Protein AF-W2ERF6-F1 (afdb_monomer)

Structure (mmCIF, N/CA/C/O backbone):
data_AF-W2ERF6-F1
#
_entry.id   AF-W2ERF6-F1
#
loop_
_atom_site.group_PDB
_atom_site.id
_atom_site.type_symbol
_atom_site.label_atom_id
_atom_site.label_alt_id
_atom_site.label_comp_id
_atom_site.label_asym_id
_atom_site.label_entity_id
_atom_site.label_seq_id
_atom_site.pdbx_PDB_ins_code
_atom_site.Cartn_x
_atom_site.Cartn_y
_atom_site.Cartn_z
_atom_site.occupancy
_atom_site.B_iso_or_equiv
_atom_site.auth_seq_id
_atom_site.auth_comp_id
_atom_site.auth_asym_id
_atom_site.auth_atom_id
_atom_site.pdbx_PDB_model_num
ATOM 1 N N . MET A 1 1 ? -28.594 2.910 20.616 1.00 49.22 1 MET A N 1
ATOM 2 C CA . MET A 1 1 ? -27.263 2.355 20.928 1.00 49.22 1 MET A CA 1
ATOM 3 C C . MET A 1 1 ? -26.283 3.190 20.129 1.00 49.22 1 MET A C 1
ATOM 5 O O . MET A 1 1 ? -26.496 3.294 18.926 1.00 49.22 1 MET A O 1
ATOM 9 N N . ALA A 1 2 ? -25.354 3.897 20.776 1.00 60.22 2 ALA A N 1
ATOM 10 C CA . ALA A 1 2 ? -24.326 4.628 20.036 1.00 60.22 2 ALA A CA 1
ATOM 11 C C . ALA A 1 2 ? -23.538 3.625 19.169 1.00 60.22 2 ALA A C 1
ATOM 13 O O . ALA A 1 2 ? -23.399 2.470 19.593 1.00 60.22 2 ALA A O 1
ATOM 14 N N . PRO A 1 3 ? -23.106 4.001 17.955 1.00 69.06 3 PRO A N 1
ATOM 15 C CA . PRO A 1 3 ? -22.227 3.145 17.169 1.00 69.06 3 PRO A CA 1
ATOM 16 C C . PRO A 1 3 ? -20.959 2.830 17.977 1.00 69.06 3 PRO A C 1
ATOM 18 O O . PRO A 1 3 ? -20.507 3.647 18.777 1.00 69.06 3 PRO A O 1
ATOM 21 N N . SER A 1 4 ? -20.433 1.613 17.826 1.00 85.50 4 SER A N 1
ATOM 22 C CA . SER A 1 4 ? -19.166 1.240 18.461 1.00 85.50 4 SER A CA 1
ATOM 23 C C . SER A 1 4 ? -18.038 1.961 17.733 1.00 85.50 4 SER A C 1
ATOM 25 O O . SER A 1 4 ? -17.796 1.701 16.553 1.00 85.50 4 SER A O 1
ATOM 27 N N . GLU A 1 5 ? -17.341 2.841 18.444 1.00 89.25 5 GLU A N 1
ATOM 28 C CA . GLU A 1 5 ? -16.168 3.557 17.939 1.00 89.25 5 GLU A CA 1
ATOM 29 C C . GLU A 1 5 ? -15.068 2.575 17.497 1.00 89.25 5 GLU A C 1
ATOM 31 O O . GLU A 1 5 ? -14.329 2.832 16.552 1.00 89.25 5 GLU A O 1
ATOM 36 N N . LEU A 1 6 ? -14.980 1.401 18.129 1.00 92.06 6 LEU A N 1
ATOM 37 C CA . LEU A 1 6 ? -14.105 0.307 17.713 1.00 92.06 6 LEU A CA 1
ATOM 38 C C . LEU A 1 6 ? -14.507 -0.286 16.359 1.00 92.06 6 LEU A C 1
ATOM 40 O O . LEU A 1 6 ? -13.635 -0.633 15.560 1.00 92.06 6 LEU A O 1
ATOM 44 N N . ALA A 1 7 ? -15.805 -0.431 16.086 1.00 93.38 7 ALA A N 1
ATOM 45 C CA . ALA A 1 7 ? -16.273 -0.906 14.787 1.00 93.38 7 ALA A CA 1
ATOM 46 C C . ALA A 1 7 ? -15.940 0.102 13.675 1.00 93.38 7 ALA A C 1
ATOM 48 O O . ALA A 1 7 ? -15.472 -0.308 12.612 1.00 93.38 7 ALA A O 1
ATOM 49 N N . GLU A 1 8 ? -16.110 1.399 13.943 1.00 94.31 8 GLU A N 1
ATOM 50 C CA . GLU A 1 8 ? -15.722 2.482 13.030 1.00 94.31 8 GLU A CA 1
ATOM 51 C C . GLU A 1 8 ? -14.203 2.507 12.811 1.00 94.31 8 GLU A C 1
ATOM 53 O O . GLU A 1 8 ? -13.744 2.436 11.673 1.00 94.31 8 GLU A O 1
ATOM 58 N N . CYS A 1 9 ? -13.411 2.442 13.886 1.00 94.62 9 CYS A N 1
ATOM 59 C CA . CYS A 1 9 ? -11.951 2.360 13.816 1.00 94.62 9 CYS A CA 1
ATOM 60 C C . CYS A 1 9 ? -11.474 1.180 12.952 1.00 94.62 9 CYS A C 1
ATOM 62 O O . CYS A 1 9 ? -10.590 1.331 12.108 1.00 94.62 9 CYS A O 1
ATOM 64 N N . ARG A 1 10 ? -12.078 -0.005 13.111 1.00 96.06 10 ARG A N 1
ATOM 65 C CA . ARG A 1 10 ? -11.753 -1.178 12.282 1.00 96.06 10 ARG A CA 1
ATOM 66 C C . ARG A 1 10 ? -12.113 -0.963 10.811 1.00 96.06 10 ARG A C 1
ATOM 68 O O . ARG A 1 10 ? -11.354 -1.403 9.948 1.00 96.06 10 ARG A O 1
ATOM 75 N N . ALA A 1 11 ? -13.239 -0.312 10.522 1.00 96.62 11 ALA A N 1
ATOM 76 C CA . ALA A 1 11 ? -13.647 -0.003 9.155 1.00 96.62 11 ALA A CA 1
ATOM 77 C C . ALA A 1 11 ? -12.680 0.988 8.486 1.00 96.62 11 ALA A C 1
ATOM 79 O O . ALA A 1 11 ? -12.228 0.737 7.368 1.00 96.62 11 ALA A O 1
ATOM 80 N N . ASP A 1 12 ? -12.289 2.047 9.195 1.00 96.44 12 ASP A N 1
ATOM 81 C CA . ASP A 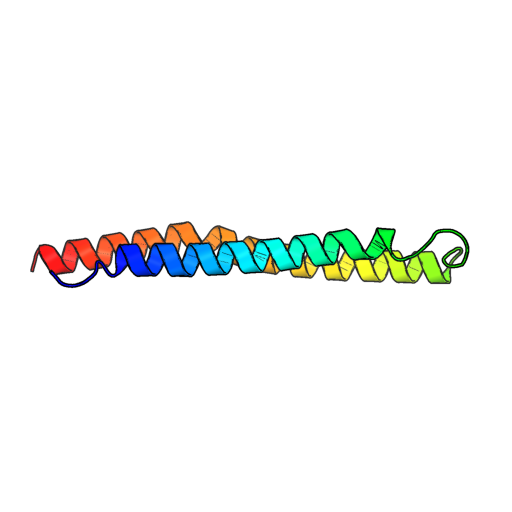1 12 ? -11.341 3.049 8.702 1.00 96.44 12 ASP A CA 1
ATOM 82 C C . ASP A 1 12 ? -9.959 2.442 8.428 1.00 96.44 12 ASP A C 1
ATOM 84 O O . ASP A 1 12 ? -9.362 2.667 7.372 1.00 96.44 12 ASP A O 1
ATOM 88 N N . LEU A 1 13 ? -9.456 1.603 9.340 1.00 97.06 13 LEU A N 1
ATOM 89 C CA . LEU A 1 13 ? -8.176 0.912 9.157 1.00 97.06 13 LEU A CA 1
ATOM 90 C C . LEU A 1 13 ? -8.225 -0.098 8.002 1.00 97.06 13 LEU A C 1
ATOM 92 O O . LEU A 1 13 ? -7.254 -0.219 7.249 1.00 97.06 13 LEU A O 1
ATOM 96 N N . ALA A 1 14 ? -9.357 -0.776 7.799 1.00 97.00 14 ALA A N 1
ATOM 97 C CA . ALA A 1 14 ? -9.555 -1.646 6.642 1.00 97.00 14 ALA A CA 1
ATOM 98 C C . ALA A 1 14 ? -9.557 -0.855 5.322 1.00 97.00 14 ALA A C 1
ATOM 100 O O . ALA A 1 14 ? -8.935 -1.291 4.351 1.00 97.00 14 ALA A O 1
ATOM 101 N N . ALA A 1 15 ? -10.190 0.322 5.290 1.00 97.69 15 ALA A N 1
ATOM 102 C CA . ALA A 1 15 ? -10.163 1.213 4.132 1.00 97.69 15 ALA A CA 1
ATOM 103 C C . ALA A 1 15 ? -8.739 1.714 3.836 1.00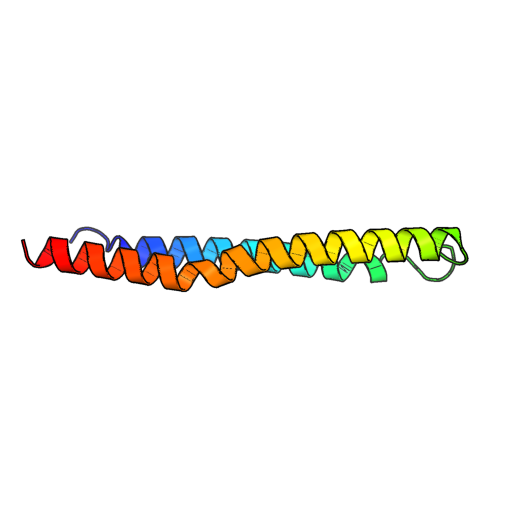 97.69 15 ALA A C 1
ATOM 105 O O . ALA A 1 15 ? -8.289 1.666 2.690 1.00 97.69 15 ALA A O 1
ATOM 106 N N . ALA A 1 16 ? -7.986 2.100 4.871 1.00 96.62 16 ALA A N 1
ATOM 107 C CA . ALA A 1 16 ? -6.577 2.458 4.731 1.00 96.62 16 ALA A CA 1
ATOM 108 C C . ALA A 1 16 ? -5.741 1.286 4.184 1.00 96.62 16 ALA A C 1
ATOM 110 O O . ALA A 1 16 ? -4.919 1.475 3.289 1.00 96.62 16 ALA A O 1
ATOM 111 N N . ALA A 1 17 ? -5.980 0.061 4.667 1.00 96.94 17 ALA A N 1
ATOM 112 C CA . ALA A 1 17 ? -5.280 -1.126 4.182 1.00 96.94 17 ALA A CA 1
ATOM 113 C C . ALA A 1 17 ? -5.583 -1.432 2.707 1.00 96.94 17 ALA A C 1
ATOM 115 O O . ALA A 1 17 ? -4.685 -1.849 1.972 1.00 96.94 17 ALA A O 1
ATOM 116 N N . ALA A 1 18 ? -6.826 -1.219 2.267 1.00 97.94 18 ALA A N 1
ATOM 117 C CA . ALA A 1 18 ? -7.211 -1.361 0.866 1.00 97.94 18 ALA A CA 1
ATOM 118 C C . ALA A 1 18 ? -6.465 -0.352 -0.018 1.00 97.94 18 ALA A C 1
ATOM 120 O O . ALA A 1 18 ? -5.807 -0.757 -0.974 1.00 97.94 18 ALA A O 1
ATOM 121 N N . ALA A 1 19 ? -6.459 0.929 0.364 1.00 98.12 19 ALA A N 1
ATOM 122 C CA . ALA A 1 19 ? -5.741 1.971 -0.368 1.00 98.12 19 ALA A CA 1
ATOM 123 C C . ALA A 1 19 ? -4.229 1.693 -0.456 1.00 98.12 19 ALA A C 1
ATOM 125 O O . ALA A 1 19 ? -3.618 1.858 -1.511 1.00 98.12 19 ALA A O 1
ATOM 126 N N . VAL A 1 20 ? -3.613 1.217 0.633 1.00 97.75 20 VAL A N 1
ATOM 127 C CA . VAL A 1 20 ? -2.200 0.809 0.625 1.00 97.75 20 VAL A CA 1
ATOM 128 C C . VAL A 1 20 ? -1.946 -0.302 -0.399 1.00 97.75 20 VAL A C 1
ATOM 130 O O . VAL A 1 20 ? -0.991 -0.213 -1.172 1.00 97.75 20 VAL A O 1
ATOM 133 N N . ARG A 1 21 ? -2.794 -1.337 -0.431 1.00 96.56 21 ARG A N 1
ATOM 134 C CA . ARG A 1 21 ? -2.656 -2.457 -1.376 1.00 96.56 21 ARG A CA 1
ATOM 135 C C . ARG A 1 21 ? -2.803 -1.999 -2.822 1.00 96.56 21 ARG A C 1
ATOM 137 O O . ARG A 1 21 ? -1.964 -2.358 -3.638 1.00 96.56 21 ARG A O 1
ATOM 14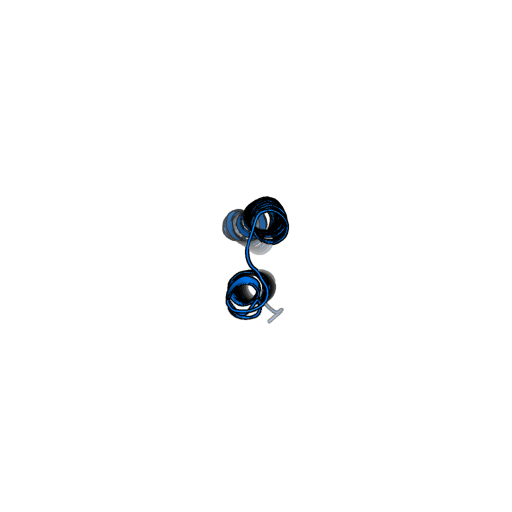4 N N . GLU A 1 22 ? -3.775 -1.138 -3.114 1.00 97.94 22 GLU A N 1
ATOM 145 C CA . GLU A 1 22 ? -3.952 -0.561 -4.453 1.00 97.94 22 GLU A CA 1
ATOM 146 C C . GLU A 1 22 ? -2.701 0.191 -4.928 1.00 97.94 22 GLU A C 1
ATOM 148 O O . GLU A 1 22 ? -2.278 0.043 -6.076 1.00 97.94 22 GLU A O 1
ATOM 153 N N . ILE A 1 23 ? -2.060 0.961 -4.042 1.00 97.19 23 ILE A N 1
ATOM 154 C CA . ILE A 1 23 ? -0.809 1.655 -4.367 1.00 97.19 23 ILE A CA 1
ATOM 155 C C . ILE A 1 23 ? 0.311 0.645 -4.644 1.00 97.19 23 ILE A C 1
ATOM 157 O O . ILE A 1 23 ? 1.039 0.796 -5.627 1.00 97.19 23 ILE A O 1
ATOM 161 N N . LEU A 1 24 ? 0.469 -0.380 -3.802 1.00 95.81 24 LEU A N 1
ATOM 162 C CA . LEU A 1 24 ? 1.497 -1.409 -3.987 1.00 95.81 24 LEU A CA 1
ATOM 163 C C . LEU A 1 24 ? 1.315 -2.170 -5.307 1.00 95.81 24 LEU A C 1
ATOM 165 O O . LEU A 1 24 ? 2.295 -2.374 -6.028 1.00 95.81 24 LEU A O 1
ATOM 169 N N . ASP A 1 25 ? 0.077 -2.509 -5.658 1.00 96.12 25 ASP A N 1
ATOM 170 C CA . ASP A 1 25 ? -0.265 -3.165 -6.921 1.00 96.12 25 ASP A CA 1
ATOM 171 C C . ASP A 1 25 ? 0.041 -2.256 -8.118 1.00 96.12 25 ASP A C 1
ATOM 173 O O . ASP A 1 25 ? 0.691 -2.681 -9.079 1.00 96.12 25 ASP A O 1
ATOM 177 N N . ALA A 1 26 ? -0.333 -0.975 -8.039 1.00 95.62 26 ALA A N 1
ATOM 178 C CA . ALA A 1 26 ? -0.034 0.008 -9.077 1.00 95.62 26 ALA A CA 1
ATOM 179 C C . ALA A 1 26 ? 1.479 0.167 -9.301 1.00 95.62 26 ALA A C 1
ATOM 181 O O . ALA A 1 26 ? 1.938 0.220 -10.443 1.00 95.62 26 ALA A O 1
ATOM 182 N N . LEU A 1 27 ? 2.280 0.183 -8.229 1.00 94.50 27 LEU A N 1
ATOM 183 C CA . LEU A 1 27 ? 3.742 0.179 -8.330 1.00 94.50 27 LEU A CA 1
ATOM 184 C C . LEU A 1 27 ? 4.261 -1.131 -8.951 1.00 94.50 27 LEU A C 1
ATOM 186 O O . LEU A 1 27 ? 5.184 -1.116 -9.766 1.00 94.50 27 LEU A O 1
ATOM 190 N N . GLY A 1 28 ? 3.682 -2.277 -8.595 1.00 92.00 28 GLY A N 1
ATOM 191 C CA . GLY A 1 28 ? 4.034 -3.573 -9.179 1.00 92.00 28 GLY A CA 1
ATOM 192 C C . GLY A 1 28 ? 3.798 -3.646 -10.691 1.00 92.00 28 GLY A C 1
ATOM 193 O O . GLY A 1 28 ? 4.560 -4.306 -11.397 1.00 92.00 28 GLY A O 1
ATOM 194 N N . ALA A 1 29 ? 2.798 -2.920 -11.193 1.00 93.25 29 ALA A N 1
ATOM 195 C CA . ALA A 1 29 ? 2.404 -2.923 -12.598 1.00 93.25 29 ALA A CA 1
ATOM 196 C C . ALA A 1 29 ? 3.283 -2.053 -13.515 1.00 93.25 29 ALA A C 1
ATOM 198 O O . ALA A 1 29 ? 3.232 -2.228 -14.729 1.00 93.25 29 ALA A O 1
ATOM 199 N N . VAL A 1 30 ? 4.107 -1.140 -12.984 1.00 90.06 30 VAL A N 1
ATOM 200 C CA . VAL A 1 30 ? 4.901 -0.213 -13.819 1.00 90.06 30 VAL A CA 1
ATOM 201 C C . VAL A 1 30 ? 5.955 -0.912 -14.691 1.00 90.06 30 VAL A C 1
ATOM 203 O O . VAL A 1 30 ? 6.025 -0.579 -15.874 1.00 90.06 30 VAL A O 1
ATOM 206 N N . PRO A 1 31 ? 6.782 -1.858 -14.196 1.00 87.44 31 PRO A N 1
ATOM 207 C CA . PRO A 1 31 ? 7.814 -2.474 -15.031 1.00 87.44 31 PRO A CA 1
ATOM 208 C C . PRO A 1 31 ? 7.265 -3.205 -16.269 1.00 87.44 31 PRO A C 1
ATOM 210 O O . PRO A 1 31 ? 7.805 -2.966 -17.344 1.00 87.44 31 PRO A O 1
ATOM 213 N N . PRO A 1 32 ? 6.178 -4.001 -16.188 1.00 86.75 32 PRO A N 1
ATOM 214 C CA . PRO A 1 32 ? 5.550 -4.601 -17.371 1.00 86.75 32 PRO A CA 1
ATOM 215 C C . PRO A 1 32 ? 5.060 -3.610 -18.438 1.00 86.75 32 PRO A C 1
ATOM 217 O O . PRO A 1 32 ? 4.930 -3.989 -19.599 1.00 86.75 32 PRO A O 1
ATOM 220 N N . LEU A 1 33 ? 4.773 -2.352 -18.077 1.00 86.81 33 LEU A N 1
ATOM 221 C CA . LEU A 1 33 ? 4.369 -1.317 -19.042 1.00 86.81 33 LEU A CA 1
ATOM 222 C C . LEU A 1 33 ? 5.556 -0.787 -19.857 1.00 86.81 33 LEU A C 1
ATOM 224 O O . LEU A 1 33 ? 5.371 -0.244 -20.948 1.00 86.81 33 LEU A O 1
ATOM 228 N N . MET A 1 34 ? 6.775 -0.946 -19.340 1.00 81.75 34 MET A N 1
ATOM 229 C CA . MET A 1 34 ? 8.004 -0.586 -20.036 1.00 81.75 34 MET A CA 1
ATOM 230 C C . MET A 1 34 ? 8.389 -1.743 -20.955 1.00 81.75 34 MET A C 1
ATOM 232 O O . MET A 1 34 ? 9.146 -2.630 -20.577 1.00 81.75 34 MET A O 1
ATOM 236 N N . GLY A 1 35 ? 7.816 -1.754 -22.159 1.00 74.00 35 GLY A N 1
ATOM 237 C CA . GLY A 1 35 ? 8.043 -2.825 -23.126 1.00 74.00 35 GLY A CA 1
ATOM 238 C C . GLY A 1 35 ? 9.520 -3.024 -23.490 1.00 74.00 35 GLY A C 1
ATOM 239 O O . GLY A 1 35 ? 10.323 -2.092 -23.542 1.00 74.00 35 GLY A O 1
ATOM 240 N N . ASP A 1 36 ? 9.858 -4.259 -23.835 1.00 77.31 36 ASP A N 1
ATOM 241 C CA . ASP A 1 36 ? 11.241 -4.737 -23.894 1.00 77.31 36 ASP A CA 1
ATOM 242 C C . ASP A 1 36 ? 11.986 -4.247 -25.141 1.00 77.31 36 ASP A C 1
ATOM 244 O O . ASP A 1 36 ? 13.199 -4.373 -25.222 1.00 77.31 36 ASP A O 1
ATOM 248 N N . ARG A 1 37 ? 11.287 -3.719 -26.154 1.00 73.69 37 ARG A N 1
ATOM 249 C CA . ARG A 1 37 ? 11.878 -3.413 -27.473 1.00 73.69 37 ARG A CA 1
ATOM 250 C C . ARG A 1 37 ? 12.597 -2.069 -27.533 1.00 73.69 37 ARG A C 1
ATOM 252 O O . ARG A 1 37 ? 13.541 -1.921 -28.298 1.00 73.69 37 ARG A O 1
ATOM 259 N N . THR A 1 38 ? 12.124 -1.086 -26.773 1.00 77.12 38 THR A N 1
ATOM 260 C CA . THR A 1 38 ? 12.646 0.292 -26.786 1.00 77.12 38 THR A CA 1
ATOM 261 C C . THR A 1 38 ? 13.361 0.653 -25.491 1.00 77.12 38 THR A C 1
ATOM 263 O O . THR A 1 38 ? 14.102 1.632 -25.454 1.00 77.12 38 THR A O 1
ATOM 266 N N . TRP A 1 39 ? 13.148 -0.127 -24.429 1.00 80.69 39 TRP A N 1
ATOM 267 C CA . TRP A 1 39 ? 13.683 0.128 -23.098 1.00 80.69 39 TRP A CA 1
ATOM 268 C C . TRP A 1 39 ? 14.840 -0.822 -22.771 1.00 80.69 39 TRP A C 1
ATOM 270 O O . TRP A 1 39 ? 14.727 -1.701 -21.924 1.00 80.69 39 TRP A O 1
ATOM 280 N N . GLN A 1 40 ? 15.961 -0.666 -23.480 1.00 87.25 40 GLN A N 1
ATOM 281 C CA . GLN A 1 40 ? 17.154 -1.501 -23.305 1.00 87.25 40 GLN A CA 1
ATOM 282 C C . GLN A 1 40 ? 18.430 -0.672 -23.113 1.00 87.25 40 GLN A C 1
ATOM 284 O O . GLN A 1 40 ? 18.507 0.504 -23.479 1.00 87.25 40 GLN A O 1
ATOM 289 N N . GLY A 1 41 ? 19.459 -1.329 -22.576 1.00 91.62 41 GLY A N 1
ATOM 290 C CA . GLY A 1 41 ? 20.806 -0.787 -22.426 1.00 91.62 41 GLY A CA 1
ATOM 291 C C . GLY A 1 41 ? 21.001 0.086 -21.180 1.00 91.62 41 GLY A C 1
ATOM 292 O O . GLY A 1 41 ? 20.086 0.258 -20.373 1.00 91.62 41 GLY A O 1
ATOM 293 N N . PRO A 1 42 ? 22.190 0.702 -21.031 1.00 94.62 42 PRO A N 1
ATOM 294 C CA . PRO A 1 42 ? 22.585 1.365 -19.788 1.00 94.62 42 PRO A CA 1
ATOM 295 C C . PRO A 1 42 ? 21.609 2.433 -19.251 1.00 94.62 42 PRO A C 1
ATOM 297 O O . PRO A 1 42 ? 21.486 2.563 -18.031 1.00 94.62 42 PRO A O 1
ATOM 300 N N . PRO A 1 43 ? 20.912 3.235 -20.085 1.00 90.00 43 PRO A N 1
ATOM 301 C CA . PRO A 1 43 ? 19.878 4.145 -19.591 1.00 90.00 43 PRO A CA 1
ATOM 302 C C . PRO A 1 43 ? 18.674 3.426 -18.965 1.00 90.00 43 PRO A C 1
ATOM 304 O O . PRO A 1 43 ? 18.193 3.868 -17.920 1.00 90.00 43 PRO A O 1
ATOM 307 N N . ALA A 1 44 ? 18.223 2.320 -19.566 1.00 90.56 44 ALA A N 1
ATOM 308 C CA . ALA A 1 44 ? 17.122 1.510 -19.053 1.00 90.56 44 ALA A CA 1
ATOM 309 C C . ALA A 1 44 ? 17.502 0.850 -17.721 1.00 90.56 44 ALA A C 1
ATOM 311 O O . ALA A 1 44 ? 16.731 0.926 -16.765 1.00 90.56 44 ALA A O 1
ATOM 312 N N . ASP A 1 45 ? 18.727 0.325 -17.612 1.00 91.31 45 ASP A N 1
ATOM 313 C CA . ASP A 1 45 ? 19.248 -0.269 -16.373 1.00 91.31 45 ASP A CA 1
ATOM 314 C C . ASP A 1 45 ? 19.298 0.755 -15.230 1.00 91.31 45 ASP A C 1
ATOM 316 O O . ASP A 1 45 ? 18.855 0.488 -14.110 1.00 91.31 45 ASP A O 1
ATOM 320 N N . ARG A 1 46 ? 19.791 1.973 -15.511 1.00 93.69 46 ARG A N 1
ATOM 321 C CA . ARG A 1 46 ? 19.829 3.066 -14.523 1.00 93.69 46 ARG A CA 1
ATOM 322 C C . ARG A 1 46 ? 18.435 3.476 -14.073 1.00 93.69 46 ARG A C 1
ATOM 324 O O . ARG A 1 46 ? 18.222 3.714 -12.882 1.00 93.69 46 ARG A O 1
ATOM 331 N N . TRP A 1 47 ? 17.492 3.569 -15.008 1.00 91.88 47 TRP A N 1
ATOM 332 C CA . TRP A 1 47 ? 16.106 3.847 -14.663 1.00 91.88 47 TRP A CA 1
ATOM 333 C C . TRP A 1 47 ? 15.515 2.728 -13.802 1.00 91.88 47 TRP A C 1
ATOM 335 O O 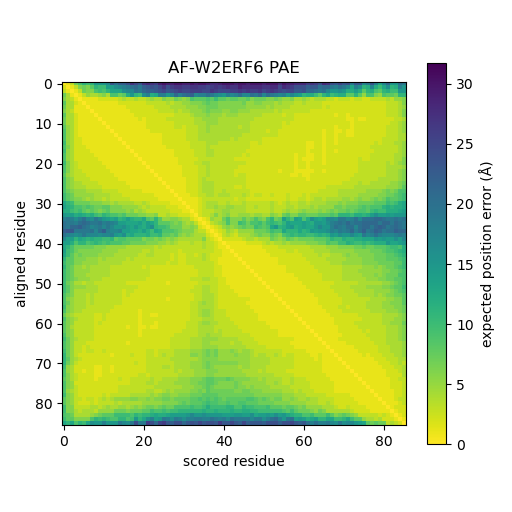. TRP A 1 47 ? 14.945 3.030 -12.757 1.00 91.88 47 TRP A O 1
ATOM 345 N N . ALA A 1 48 ? 15.708 1.457 -14.171 1.00 91.44 48 ALA A N 1
ATOM 346 C CA . ALA A 1 48 ? 15.175 0.306 -13.444 1.00 91.44 48 ALA A CA 1
ATOM 347 C C . ALA A 1 48 ? 15.738 0.224 -12.018 1.00 91.44 48 ALA A C 1
ATOM 349 O O . ALA A 1 48 ? 14.993 0.011 -11.060 1.00 91.44 48 ALA A O 1
ATOM 350 N N . ALA A 1 49 ? 17.037 0.481 -11.847 1.00 93.56 49 ALA A N 1
ATOM 351 C CA . ALA A 1 49 ? 17.653 0.598 -10.530 1.00 93.56 49 ALA A CA 1
ATOM 352 C C . ALA A 1 49 ? 17.019 1.738 -9.713 1.00 93.56 49 ALA A C 1
ATOM 354 O O . ALA A 1 49 ? 16.611 1.538 -8.567 1.00 93.56 49 ALA A O 1
ATOM 355 N N . GLY A 1 50 ? 16.870 2.925 -10.311 1.00 94.75 50 GLY A N 1
ATOM 356 C CA . GLY A 1 50 ? 16.242 4.077 -9.663 1.00 94.75 50 GLY A CA 1
ATOM 357 C C . GLY A 1 50 ? 14.761 3.868 -9.323 1.00 94.75 50 GLY A C 1
ATOM 358 O O . GLY A 1 50 ? 14.295 4.372 -8.299 1.00 94.75 50 GLY A O 1
ATOM 359 N N . TRP A 1 51 ? 14.036 3.124 -10.157 1.00 93.88 51 TRP A N 1
ATOM 360 C CA . TRP A 1 51 ? 12.661 2.692 -9.927 1.00 93.88 51 TRP A CA 1
ATOM 361 C C . TRP A 1 51 ? 12.584 1.747 -8.729 1.00 93.88 51 TRP A C 1
ATOM 363 O O . TRP A 1 51 ? 11.871 2.033 -7.769 1.00 93.88 51 TRP A O 1
ATOM 373 N N . ASN A 1 52 ? 13.386 0.679 -8.731 1.00 94.00 52 ASN A N 1
ATOM 374 C CA . ASN A 1 52 ? 13.403 -0.318 -7.662 1.00 94.00 52 ASN A CA 1
ATOM 375 C C . ASN A 1 52 ? 13.749 0.298 -6.302 1.00 94.00 52 ASN A C 1
ATOM 377 O O . ASN A 1 52 ? 13.094 -0.007 -5.309 1.00 94.00 52 ASN A O 1
ATOM 381 N N . VAL A 1 53 ?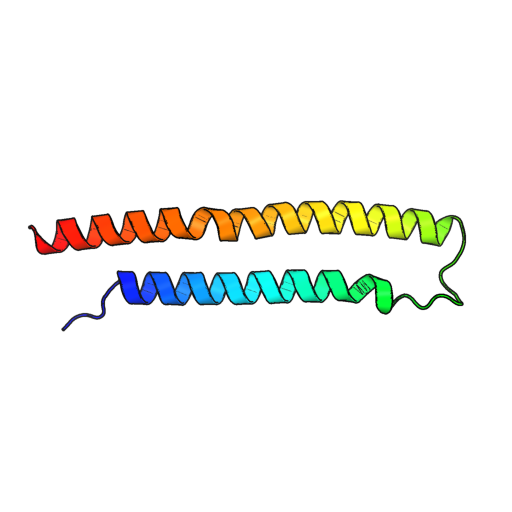 14.721 1.215 -6.251 1.00 96.88 53 VAL A N 1
ATOM 382 C CA . VAL A 1 53 ? 15.077 1.926 -5.011 1.00 96.88 53 VAL A CA 1
ATOM 383 C C . VAL A 1 53 ? 13.890 2.721 -4.463 1.00 96.88 53 VAL A C 1
ATOM 385 O O . VAL A 1 53 ? 13.605 2.655 -3.268 1.00 96.88 53 VAL A O 1
ATOM 388 N N . ARG A 1 54 ? 13.187 3.476 -5.316 1.00 96.12 54 ARG A N 1
ATOM 389 C CA . ARG A 1 54 ? 12.033 4.286 -4.893 1.00 96.12 54 ARG A CA 1
ATOM 390 C C . ARG A 1 54 ? 10.852 3.421 -4.487 1.00 96.12 54 ARG A C 1
ATOM 392 O O . ARG A 1 54 ? 10.284 3.661 -3.427 1.00 96.12 54 ARG A O 1
ATOM 399 N N . ARG A 1 55 ? 10.536 2.401 -5.289 1.00 96.19 55 ARG A N 1
ATOM 400 C CA . ARG A 1 55 ? 9.486 1.429 -4.991 1.00 96.19 55 ARG A CA 1
ATOM 401 C C . ARG A 1 55 ? 9.727 0.788 -3.631 1.00 96.19 55 ARG A C 1
ATOM 403 O O . ARG A 1 55 ? 8.851 0.857 -2.790 1.00 96.19 55 ARG A O 1
ATOM 410 N N . ASN A 1 56 ? 10.923 0.256 -3.381 1.00 96.62 56 ASN A N 1
ATOM 411 C CA . ASN A 1 56 ? 11.227 -0.415 -2.116 1.00 96.62 56 ASN A CA 1
ATOM 412 C C . ASN A 1 56 ? 11.099 0.532 -0.909 1.00 96.62 56 ASN A C 1
ATOM 414 O O . ASN A 1 56 ? 10.591 0.128 0.132 1.00 96.62 56 ASN A O 1
ATOM 418 N N . ARG A 1 57 ? 11.524 1.798 -1.044 1.00 97.50 57 ARG A N 1
ATOM 419 C CA . ARG A 1 57 ? 11.336 2.809 0.013 1.00 97.50 57 ARG A CA 1
ATOM 420 C C . ARG A 1 57 ? 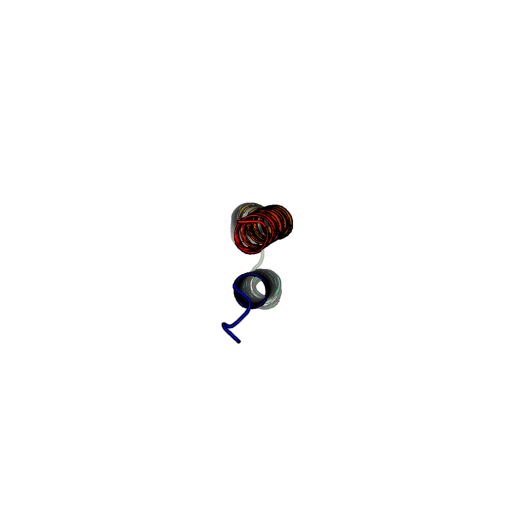9.860 3.091 0.278 1.00 97.50 57 ARG A C 1
ATOM 422 O O . ARG A 1 57 ? 9.463 3.167 1.433 1.00 97.50 57 ARG A O 1
ATOM 429 N N . LEU A 1 58 ? 9.064 3.245 -0.777 1.00 96.88 58 LEU A N 1
ATOM 430 C CA . LEU A 1 58 ? 7.632 3.494 -0.650 1.00 96.88 58 LEU A CA 1
ATOM 431 C C . LEU A 1 58 ? 6.903 2.276 -0.069 1.00 96.88 58 LEU A C 1
ATOM 433 O O . LEU A 1 58 ? 6.096 2.443 0.835 1.00 96.88 58 LEU A O 1
ATOM 437 N N . THR A 1 59 ? 7.249 1.065 -0.507 1.00 97.00 59 THR A N 1
ATOM 438 C CA . THR A 1 59 ? 6.740 -0.187 0.065 1.00 97.00 59 THR A CA 1
ATOM 439 C C . THR A 1 59 ? 7.011 -0.262 1.562 1.00 97.00 59 THR A C 1
ATOM 441 O O . THR A 1 59 ? 6.080 -0.484 2.319 1.00 97.00 59 THR A O 1
ATOM 444 N N . ALA A 1 60 ? 8.233 0.035 2.011 1.00 97.50 60 ALA A N 1
ATOM 445 C CA . ALA A 1 60 ? 8.553 0.015 3.438 1.00 97.50 60 ALA A CA 1
ATOM 446 C C . ALA A 1 60 ? 7.718 1.017 4.263 1.00 97.50 60 ALA A C 1
ATOM 448 O O . ALA A 1 60 ? 7.303 0.701 5.375 1.00 97.50 60 ALA A O 1
ATOM 449 N N . LEU A 1 61 ? 7.455 2.216 3.726 1.00 97.50 61 LEU A N 1
ATOM 450 C CA . LEU A 1 61 ? 6.592 3.206 4.385 1.00 97.50 61 LEU A CA 1
ATOM 451 C C . LEU A 1 61 ? 5.135 2.734 4.456 1.00 97.50 61 LEU A C 1
ATOM 453 O O . LEU A 1 61 ? 4.481 2.902 5.480 1.00 97.50 61 LEU A O 1
ATOM 457 N N . LEU A 1 62 ? 4.637 2.137 3.377 1.00 97.25 62 LEU A N 1
ATOM 458 C CA . LEU A 1 62 ? 3.278 1.611 3.290 1.00 97.25 62 LEU A CA 1
ATOM 459 C C . LEU A 1 62 ? 3.075 0.389 4.200 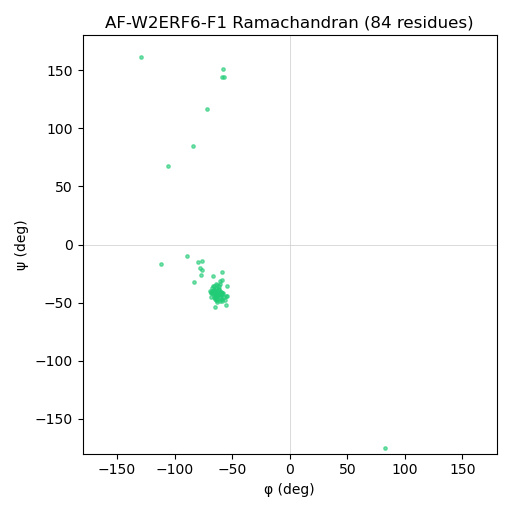1.00 97.25 62 LEU A C 1
ATOM 461 O O . LEU A 1 62 ? 2.067 0.305 4.896 1.00 97.25 62 LEU A O 1
ATOM 465 N N . ASP A 1 63 ? 4.053 -0.512 4.268 1.00 96.19 63 ASP A N 1
ATOM 466 C CA . ASP A 1 63 ? 4.029 -1.666 5.170 1.00 96.19 63 ASP A CA 1
ATOM 467 C C . ASP A 1 63 ? 4.029 -1.235 6.642 1.00 96.19 63 ASP A C 1
ATOM 469 O O . ASP A 1 63 ? 3.364 -1.862 7.465 1.00 96.19 63 ASP A O 1
ATOM 473 N N . ALA A 1 64 ? 4.715 -0.138 6.984 1.00 96.38 64 ALA A N 1
ATOM 474 C CA . ALA A 1 64 ? 4.689 0.412 8.339 1.00 96.38 64 ALA A CA 1
ATOM 475 C C . ALA A 1 64 ? 3.276 0.860 8.757 1.00 96.38 64 ALA A C 1
ATOM 477 O O . ALA A 1 64 ? 2.871 0.599 9.888 1.00 96.38 64 ALA A O 1
ATOM 478 N N . VAL A 1 65 ? 2.500 1.450 7.836 1.00 93.06 65 VAL A N 1
ATOM 479 C CA . VAL A 1 65 ? 1.090 1.811 8.084 1.00 93.06 65 VAL A CA 1
ATOM 480 C C . VAL A 1 65 ? 0.260 0.566 8.396 1.00 93.06 65 VAL A C 1
ATOM 482 O O . VAL A 1 65 ? -0.551 0.575 9.320 1.00 93.06 65 VAL A O 1
ATOM 485 N N . LEU A 1 66 ? 0.472 -0.525 7.655 1.00 95.00 66 LEU A N 1
ATOM 486 C CA . LEU A 1 66 ? -0.230 -1.789 7.893 1.00 95.00 66 LEU A CA 1
ATOM 487 C C . LEU A 1 66 ? 0.177 -2.429 9.226 1.00 95.00 66 LEU A C 1
ATOM 489 O O . LEU A 1 66 ? -0.672 -2.951 9.949 1.00 95.00 66 LEU A O 1
ATOM 493 N N . ALA A 1 67 ? 1.465 -2.373 9.564 1.00 96.56 67 ALA A N 1
ATOM 494 C CA . ALA A 1 67 ? 2.006 -2.935 10.796 1.00 96.56 67 ALA A CA 1
ATOM 495 C C . ALA A 1 67 ? 1.515 -2.203 12.057 1.00 96.56 67 ALA A C 1
ATOM 497 O O . ALA A 1 67 ? 1.440 -2.812 13.124 1.00 96.56 67 ALA A O 1
ATOM 498 N N . GLU A 1 68 ? 1.164 -0.919 11.950 1.00 95.62 68 GLU A N 1
ATOM 499 C CA . GLU A 1 68 ? 0.657 -0.122 13.071 1.00 95.62 68 GLU A CA 1
ATOM 500 C C . GLU A 1 68 ? -0.813 -0.432 13.415 1.00 95.62 68 GLU A C 1
ATOM 502 O O . GLU A 1 68 ? -1.219 -0.305 14.574 1.00 95.62 68 GLU A O 1
ATOM 507 N N . GLN A 1 69 ? -1.618 -0.904 12.453 1.00 95.12 69 GLN A N 1
ATOM 508 C CA . GLN A 1 69 ? -3.070 -1.070 12.635 1.00 95.12 69 GLN A CA 1
ATOM 509 C C . GLN A 1 69 ? -3.477 -1.915 13.855 1.00 95.12 69 GLN A C 1
ATOM 511 O O . GLN A 1 69 ? -4.363 -1.478 14.593 1.00 95.12 69 GLN A O 1
ATOM 516 N N . PRO A 1 70 ? -2.853 -3.078 14.149 1.00 95.19 70 PRO A N 1
ATOM 517 C CA . PRO A 1 70 ? -3.214 -3.865 15.328 1.00 95.19 70 PRO A CA 1
ATOM 518 C C . PRO A 1 70 ? -3.007 -3.098 16.640 1.00 95.19 70 PRO A C 1
ATOM 520 O O . PRO A 1 70 ? -3.782 -3.265 17.580 1.00 95.19 70 PRO A O 1
ATOM 523 N N . HIS A 1 71 ? -1.988 -2.233 16.705 1.00 95.88 71 HIS A N 1
ATOM 524 C CA . HIS A 1 71 ? -1.740 -1.405 17.883 1.00 95.88 71 HIS A CA 1
ATOM 525 C C . HIS A 1 71 ? -2.837 -0.351 18.068 1.00 95.88 71 HIS A C 1
ATOM 527 O O . HIS A 1 71 ? -3.301 -0.141 19.189 1.00 95.88 71 HIS A O 1
ATOM 533 N N . LEU A 1 72 ? -3.286 0.277 16.978 1.00 95.19 72 LEU A N 1
ATOM 534 C CA . LEU A 1 72 ? -4.375 1.257 17.006 1.00 95.19 72 LEU A CA 1
ATOM 535 C C . LEU A 1 72 ? -5.701 0.615 17.434 1.00 95.19 72 LEU A C 1
ATOM 537 O O . LEU A 1 72 ? -6.376 1.152 18.311 1.00 95.19 72 LEU A O 1
ATOM 541 N N . ILE A 1 73 ? -6.018 -0.572 16.905 1.00 95.81 73 ILE A N 1
ATOM 542 C CA . ILE A 1 73 ? -7.202 -1.347 17.311 1.00 95.81 73 ILE A CA 1
ATOM 543 C C . ILE A 1 73 ? -7.141 -1.667 18.807 1.00 95.81 73 ILE A C 1
ATOM 545 O O . ILE A 1 73 ? -8.096 -1.391 19.527 1.00 95.81 73 ILE A O 1
ATOM 549 N N . ALA A 1 74 ? -6.010 -2.180 19.301 1.00 95.75 74 ALA A N 1
ATOM 550 C CA . ALA A 1 74 ? -5.857 -2.523 20.715 1.00 95.75 74 ALA A CA 1
ATOM 551 C C . ALA A 1 74 ? -6.015 -1.303 21.644 1.00 95.75 74 ALA A C 1
ATOM 553 O O . ALA A 1 74 ? -6.575 -1.414 22.737 1.00 95.75 74 ALA A O 1
ATOM 554 N N . ARG A 1 75 ? -5.544 -0.122 21.218 1.00 94.94 75 ARG A N 1
ATOM 555 C CA . ARG A 1 75 ? -5.745 1.131 21.963 1.00 94.94 75 ARG A CA 1
ATOM 556 C C . ARG A 1 75 ? -7.218 1.528 22.027 1.00 94.94 75 ARG A C 1
ATOM 558 O O . ARG A 1 75 ? -7.662 1.951 23.093 1.00 94.94 75 ARG A O 1
ATOM 565 N N . GLN A 1 76 ? -7.956 1.376 20.929 1.00 94.81 76 GLN A N 1
ATOM 566 C CA . GLN A 1 76 ? -9.385 1.684 20.892 1.00 94.81 76 GLN A CA 1
ATOM 567 C C . GLN A 1 76 ? -10.206 0.683 21.716 1.00 94.81 76 GLN A C 1
ATOM 569 O O . GLN A 1 76 ? -11.089 1.090 22.466 1.00 94.81 76 GLN A O 1
ATOM 574 N N . GLU A 1 77 ? -9.864 -0.608 21.662 1.00 93.69 77 GLU A N 1
ATOM 575 C CA . GLU A 1 77 ? -10.472 -1.645 22.510 1.00 93.69 77 GLU A CA 1
ATOM 576 C C . GLU A 1 77 ? -10.322 -1.314 24.000 1.00 93.69 77 GLU A C 1
ATOM 578 O O . GLU A 1 77 ? -11.274 -1.414 24.771 1.00 93.69 77 GLU A O 1
ATOM 583 N N . GLU A 1 78 ? -9.132 -0.883 24.422 1.00 94.25 78 GLU A N 1
ATOM 584 C CA . GLU A 1 78 ? -8.893 -0.479 25.807 1.00 94.25 78 GLU A CA 1
ATOM 585 C C . GLU A 1 78 ? -9.679 0.781 26.199 1.00 94.25 78 GLU A C 1
ATOM 587 O O . GLU A 1 78 ? -10.198 0.855 27.315 1.00 94.25 78 GLU A O 1
ATOM 592 N N . ALA A 1 79 ? -9.790 1.759 25.298 1.00 91.81 79 ALA A N 1
ATOM 593 C CA . ALA A 1 79 ? -10.562 2.975 25.534 1.00 91.81 79 ALA A CA 1
ATOM 594 C C . ALA A 1 79 ? -12.058 2.673 25.727 1.00 91.81 79 ALA A C 1
ATOM 596 O O . ALA A 1 79 ? -12.640 3.111 26.722 1.00 91.81 79 ALA A O 1
ATOM 597 N N . GLU A 1 80 ? -12.655 1.858 24.850 1.00 92.31 80 GLU A N 1
ATOM 598 C CA . GLU A 1 80 ? -14.057 1.441 24.980 1.00 92.31 80 GLU A CA 1
ATOM 599 C C . GLU A 1 80 ? -14.303 0.671 26.287 1.00 92.31 80 GLU A C 1
ATOM 601 O O . GLU A 1 80 ? -15.281 0.953 26.986 1.00 92.31 80 GLU A O 1
ATOM 606 N N . ARG A 1 81 ? -13.397 -0.249 26.669 1.00 91.19 81 ARG A N 1
ATOM 607 C CA . ARG A 1 81 ? -13.497 -1.000 27.937 1.00 91.19 81 ARG A CA 1
ATOM 608 C C . ARG A 1 81 ? -13.525 -0.082 29.155 1.00 91.19 81 ARG 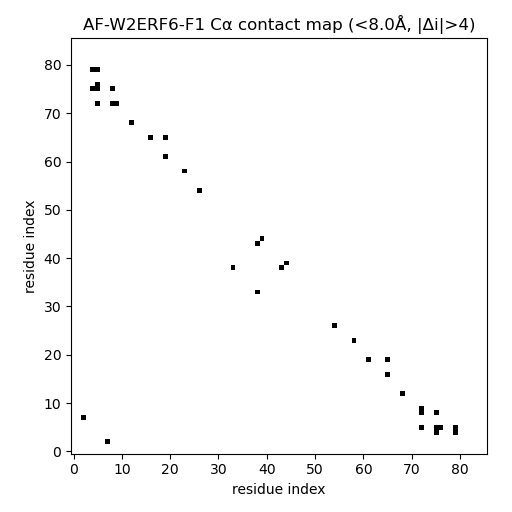A C 1
ATOM 610 O O . ARG A 1 81 ? -14.308 -0.306 30.075 1.00 91.19 81 ARG A O 1
ATOM 617 N N . ARG A 1 82 ? -12.678 0.951 29.179 1.00 92.06 82 ARG A N 1
ATOM 618 C CA . ARG A 1 82 ? -12.649 1.928 30.280 1.00 92.06 82 ARG A CA 1
ATOM 619 C C . ARG A 1 82 ? -13.913 2.779 30.322 1.00 92.06 82 ARG A C 1
ATOM 621 O O . ARG A 1 82 ? -14.404 3.061 31.411 1.00 92.06 82 ARG A O 1
ATOM 628 N N . ALA A 1 83 ? -14.445 3.150 29.159 1.00 87.62 83 ALA A N 1
ATOM 629 C CA . ALA A 1 83 ? -15.670 3.935 29.058 1.00 87.62 83 ALA A CA 1
ATOM 630 C C . ALA A 1 83 ? -16.904 3.163 29.549 1.00 87.62 83 ALA A C 1
ATOM 632 O O . ALA A 1 83 ? -17.777 3.756 30.168 1.00 87.62 83 ALA A O 1
ATOM 633 N N . THR A 1 84 ? -16.967 1.845 29.325 1.00 86.56 84 THR A N 1
ATOM 634 C CA . THR A 1 84 ? -18.068 1.00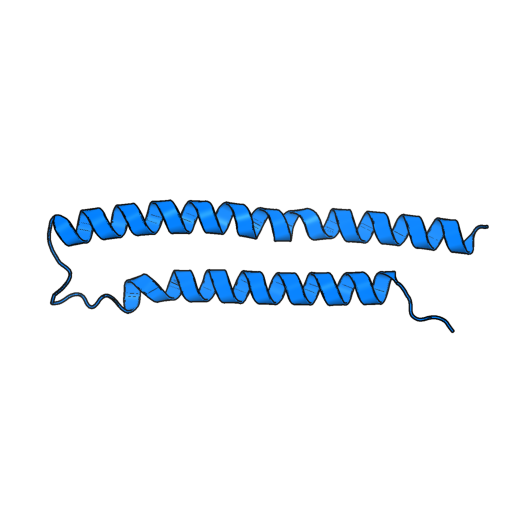1 29.836 1.00 86.56 84 THR A CA 1
ATOM 635 C C . THR A 1 84 ? -17.941 0.644 31.319 1.00 86.56 84 THR A C 1
ATOM 637 O O . THR A 1 84 ? -18.932 0.251 31.929 1.00 86.56 84 THR A O 1
ATOM 640 N N . ALA A 1 85 ? -16.739 0.742 31.895 1.00 82.19 85 ALA A N 1
ATOM 641 C CA . ALA A 1 85 ? -16.478 0.461 33.308 1.00 82.19 85 ALA A CA 1
ATOM 642 C C . ALA A 1 85 ? -16.640 1.682 34.238 1.00 82.19 85 ALA A C 1
ATOM 644 O O . ALA A 1 85 ? -16.571 1.509 35.457 1.00 82.19 85 ALA A O 1
ATOM 645 N N . SER A 1 86 ? -16.802 2.887 33.677 1.00 67.00 86 SER A N 1
ATOM 646 C CA . SER A 1 86 ? -16.988 4.155 34.407 1.00 67.00 86 SER A CA 1
ATOM 647 C C . SER A 1 86 ? -18.465 4.523 34.501 1.00 67.00 86 SER A C 1
ATOM 649 O O . SER A 1 86 ? -18.847 5.115 35.533 1.00 67.00 86 SER A O 1
#

Secondary structure (DSSP, 8-state):
-PPPHHHHHHHHHHHHHHHHHHHHHHHHHHHHHS-TTTS-SHHHHHHHHHHHHHHHHHHHHHHHHHHHHHHHHHHHHHHHHHHHH-

Solvent-accessible surface area (backbone atoms only — not comparable to full-atom values): 4984 Å² total; per-residue (Å²): 130,82,81,56,65,53,60,51,51,53,51,54,51,50,52,51,49,50,55,47,49,54,52,53,50,56,61,66,52,50,64,78,70,59,49,77,88,83,57,60,59,73,69,36,54,53,48,50,54,56,47,51,56,51,50,54,54,50,48,54,56,50,48,49,59,59,68,45,46,66,59,55,51,54,53,41,52,51,50,53,53,53,63,76,74,106

pLDDT: mean 91.31, std 8.68, range [49.22, 98.12]

Mean predicted aligned error: 4.95 Å

Foldseek 3Di:
DPPQVLVVLVVVLVVLLVVLVVVLVVLVCVVVVVDDPPQDDDVNVVVVVVSVVVSVVSNVVSVVSNVCSVVVSVVSVVVVVVVVVD

Radius of gyration: 20.31 Å; Cα contacts (8 Å, |Δi|>4): 19; chains: 1; bounding box: 50×9×62 Å

Sequence (86 aa):
MAPSELAECRADLAAAAAAVREILDALGAVPPLMGDRTWQGPPADRWAAGWNVRRNRLTALLDAVLAEQPHLIARQEEAERRATAS